Protein AF-A0A0E3BVK9-F1 (afdb_monomer_lite)

pLDDT: mean 89.43, std 8.55, range [53.94, 97.38]

Foldseek 3Di:
DDWDWDFDADPVRHTDDTDIDDDDPVCPPVDDDADWDWDWDWDQDVPVRDTDTDTDDTHGDDDPVRVVVVVVVD

Secondary structure (DSSP, 8-state):
-EEEEEEEE-TTS-EEEEEEEEEPGGGTTT--SS-EEEEEEEEE-TTT--EEEEEEEEEEPPPHHHHHHHHTT-

Radius of gyration: 15.5 Å; chains: 1; bounding box: 31×30×42 Å

Sequence (74 aa):
MQEAECILLDADGAVSQVGVLDVPKDMIGNIVPGTYTATFSLAAHYQTRKIESRLTNLTRLPNKQERAAAADKA

Organism: NCBI:txid363952

Structure (mmCIF, N/CA/C/O backbone):
data_AF-A0A0E3BVK9-F1
#
_entry.id   AF-A0A0E3BVK9-F1
#
loop_
_atom_site.group_PDB
_atom_site.id
_atom_site.type_symbol
_atom_site.label_atom_id
_atom_site.label_alt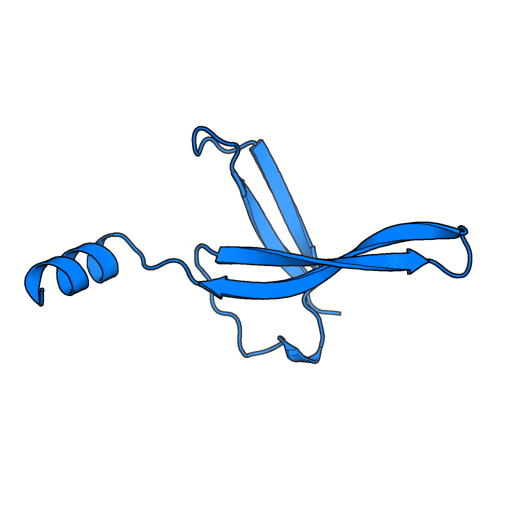_id
_atom_site.label_comp_id
_atom_site.label_asym_id
_atom_site.label_entity_id
_atom_site.label_seq_id
_atom_site.pdbx_PDB_ins_code
_atom_site.Cartn_x
_atom_site.Cartn_y
_atom_site.Cartn_z
_atom_site.occupancy
_atom_site.B_iso_or_equiv
_atom_site.auth_seq_id
_atom_site.auth_comp_id
_atom_site.auth_asym_id
_atom_site.auth_atom_id
_atom_site.pdbx_PDB_model_num
ATOM 1 N N . MET A 1 1 ? 5.810 3.161 14.627 1.00 64.38 1 MET A N 1
ATOM 2 C CA . MET A 1 1 ? 5.127 3.195 13.323 1.00 64.38 1 MET A CA 1
ATOM 3 C C . MET A 1 1 ? 6.143 3.779 12.371 1.00 64.38 1 MET A C 1
ATOM 5 O O . MET A 1 1 ? 6.808 4.722 12.783 1.00 64.38 1 MET A O 1
ATOM 9 N N . GLN A 1 2 ? 6.390 3.142 11.232 1.00 84.12 2 GLN A N 1
ATOM 10 C CA . GLN A 1 2 ? 7.291 3.693 10.224 1.00 84.12 2 GLN A CA 1
ATOM 11 C C . GLN A 1 2 ? 6.434 4.175 9.065 1.00 84.12 2 GLN A C 1
ATOM 13 O O . GLN A 1 2 ? 5.509 3.476 8.665 1.00 84.12 2 GLN A O 1
ATOM 18 N N . GLU A 1 3 ? 6.750 5.354 8.555 1.00 92.12 3 GLU A N 1
ATOM 19 C CA . GLU A 1 3 ? 6.070 5.946 7.413 1.00 92.12 3 GLU A CA 1
ATOM 20 C C . GLU A 1 3 ? 6.916 5.735 6.155 1.00 92.12 3 GLU A C 1
ATOM 22 O O . GLU A 1 3 ? 8.149 5.793 6.202 1.00 92.12 3 GLU A O 1
ATOM 27 N N . ALA A 1 4 ? 6.251 5.463 5.034 1.00 91.06 4 ALA A N 1
ATOM 28 C CA . ALA A 1 4 ? 6.862 5.414 3.713 1.00 91.06 4 ALA A CA 1
ATOM 29 C C . ALA A 1 4 ? 6.261 6.506 2.826 1.00 91.06 4 ALA A C 1
ATOM 31 O O . ALA A 1 4 ? 5.043 6.565 2.661 1.00 91.06 4 ALA A O 1
ATOM 32 N N . GLU A 1 5 ? 7.105 7.346 2.229 1.00 94.00 5 GLU A N 1
ATOM 33 C CA . GLU A 1 5 ? 6.671 8.341 1.245 1.00 94.00 5 GLU A CA 1
ATOM 34 C C . GLU A 1 5 ? 6.068 7.643 0.021 1.00 94.00 5 GLU A C 1
ATOM 36 O O . GLU A 1 5 ? 6.645 6.701 -0.528 1.00 94.00 5 GLU A O 1
ATOM 41 N N . CYS A 1 6 ? 4.884 8.091 -0.392 1.00 94.00 6 CYS A N 1
ATOM 42 C CA . CYS A 1 6 ? 4.079 7.437 -1.412 1.00 94.00 6 CYS A CA 1
ATOM 43 C C . CYS A 1 6 ? 3.489 8.434 -2.407 1.00 94.00 6 CYS A C 1
ATOM 45 O O . CYS A 1 6 ? 3.131 9.565 -2.074 1.00 94.00 6 CYS A O 1
ATOM 47 N N . ILE A 1 7 ? 3.305 7.940 -3.629 1.00 95.19 7 ILE A N 1
ATOM 48 C CA . ILE A 1 7 ? 2.517 8.584 -4.673 1.00 95.19 7 ILE A CA 1
ATOM 49 C C . ILE A 1 7 ? 1.404 7.613 -5.058 1.00 95.19 7 ILE A C 1
ATOM 51 O O . ILE A 1 7 ? 1.674 6.454 -5.376 1.00 95.19 7 ILE A O 1
ATOM 55 N N . LEU A 1 8 ? 0.160 8.079 -5.019 1.00 93.31 8 LEU A N 1
ATOM 56 C CA . LEU A 1 8 ? -0.992 7.341 -5.518 1.00 93.31 8 LEU A CA 1
ATOM 57 C C . LEU A 1 8 ? -1.220 7.702 -6.979 1.00 93.31 8 LEU A C 1
ATOM 59 O O . LEU A 1 8 ? -1.238 8.880 -7.343 1.00 93.31 8 LEU A O 1
ATOM 63 N N . LEU A 1 9 ? -1.398 6.671 -7.797 1.00 92.44 9 LEU A N 1
ATOM 64 C CA . LEU A 1 9 ? -1.750 6.805 -9.202 1.00 92.44 9 LEU A CA 1
ATOM 65 C C . LEU A 1 9 ? -3.246 6.545 -9.375 1.00 92.44 9 LEU A C 1
ATOM 67 O O . LEU A 1 9 ? -3.810 5.703 -8.672 1.00 92.44 9 LEU A O 1
ATOM 71 N N . ASP A 1 10 ? -3.879 7.265 -10.293 1.00 93.31 10 ASP A N 1
ATOM 72 C CA . ASP A 1 10 ? -5.247 6.980 -10.717 1.00 93.31 10 ASP A CA 1
ATOM 73 C C . ASP A 1 10 ? -5.309 5.807 -11.716 1.00 93.31 10 ASP A C 1
ATOM 75 O O . ASP A 1 10 ? -4.315 5.125 -11.986 1.00 93.31 10 ASP A O 1
ATOM 79 N N . ALA A 1 11 ? -6.504 5.550 -12.254 1.00 90.62 11 ALA A N 1
ATOM 80 C CA . ALA A 1 11 ? -6.741 4.474 -13.212 1.00 90.62 11 ALA A CA 1
ATOM 81 C C . ALA A 1 11 ? -5.998 4.66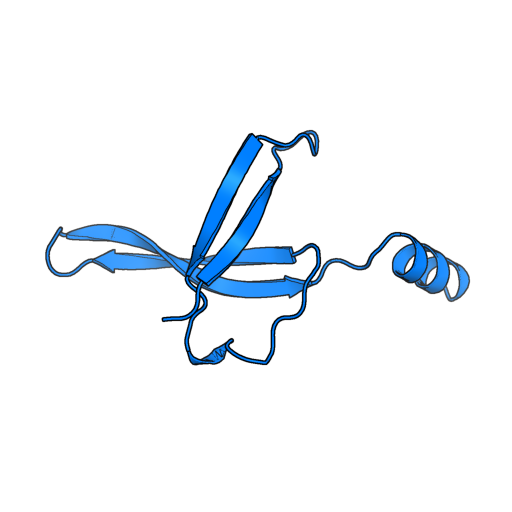5 -14.548 1.00 90.62 11 ALA A C 1
ATOM 83 O O . ALA A 1 11 ? -5.694 3.674 -15.211 1.00 90.62 11 ALA A O 1
ATOM 84 N N . ASP A 1 12 ? -5.672 5.907 -14.914 1.00 94.00 12 ASP A N 1
ATOM 85 C CA . ASP A 1 12 ? -4.923 6.247 -16.127 1.00 94.00 12 ASP A CA 1
ATOM 86 C C . ASP A 1 12 ? -3.401 6.224 -15.883 1.00 94.00 12 ASP A C 1
ATOM 88 O O . ASP A 1 12 ? -2.600 6.427 -16.799 1.00 94.00 12 ASP A O 1
ATOM 92 N N . GLY A 1 13 ? -2.981 5.945 -14.644 1.00 87.44 13 GLY A N 1
ATOM 93 C CA . GLY A 1 13 ? -1.585 5.940 -14.225 1.00 87.44 13 GLY A CA 1
ATOM 94 C C . GLY A 1 13 ? -1.012 7.339 -14.000 1.00 87.44 13 GLY A C 1
ATOM 95 O O . GLY A 1 13 ? 0.205 7.474 -13.844 1.00 87.44 13 GLY A O 1
ATOM 96 N N . ALA A 1 14 ? -1.853 8.375 -13.980 1.00 94.44 14 ALA A N 1
ATOM 97 C CA . ALA A 1 14 ? -1.435 9.725 -13.650 1.00 94.44 14 ALA A CA 1
ATOM 98 C C . ALA A 1 14 ? -1.329 9.895 -12.130 1.00 94.44 14 ALA A C 1
ATOM 100 O O . ALA A 1 14 ? -1.994 9.216 -11.346 1.00 94.44 14 ALA A O 1
ATOM 101 N N . VAL A 1 15 ? -0.450 10.801 -11.696 1.00 94.75 15 VAL A N 1
ATOM 102 C CA . VAL A 1 15 ? -0.290 11.113 -10.273 1.00 94.75 15 VAL A CA 1
ATOM 103 C C . VAL A 1 15 ? -1.563 11.771 -9.760 1.00 94.75 15 VAL A C 1
ATOM 105 O O . VAL A 1 15 ? -1.917 12.865 -10.192 1.00 94.75 15 VAL A O 1
ATOM 108 N N . SER A 1 16 ? -2.211 11.115 -8.804 1.00 95.94 16 SER A N 1
ATOM 109 C CA . SER A 1 16 ? -3.417 11.614 -8.154 1.00 95.94 16 SER A CA 1
ATOM 110 C C . SER A 1 16 ? -3.083 12.357 -6.861 1.00 95.94 16 SER A C 1
ATOM 112 O O . SER A 1 16 ? -3.549 13.474 -6.643 1.00 95.94 16 SER A O 1
ATOM 114 N N . GLN A 1 17 ? -2.235 11.768 -6.009 1.00 96.38 17 GLN A N 1
ATOM 115 C CA . GLN A 1 17 ? -1.908 12.326 -4.695 1.00 96.38 17 GLN A CA 1
ATOM 116 C C . GLN A 1 17 ? -0.502 11.927 -4.234 1.00 96.38 17 GLN A C 1
ATOM 118 O O . GLN A 1 17 ? -0.006 10.856 -4.576 1.00 96.38 17 GLN A O 1
ATOM 123 N N . VAL A 1 18 ? 0.114 12.773 -3.406 1.00 96.12 18 VAL A N 1
ATOM 124 C CA . VAL A 1 18 ? 1.352 12.480 -2.668 1.00 96.12 18 VAL A CA 1
ATOM 125 C C . VAL A 1 18 ? 1.042 12.450 -1.173 1.00 96.12 18 VAL A C 1
ATOM 127 O O . VAL A 1 18 ? 0.240 13.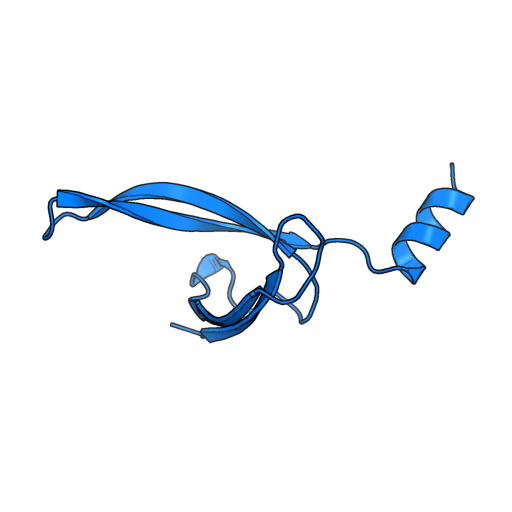250 -0.688 1.00 96.12 18 VAL A O 1
ATOM 130 N N . GLY A 1 19 ? 1.657 11.529 -0.440 1.00 95.81 19 GLY A N 1
ATOM 131 C CA . GLY A 1 19 ? 1.468 11.400 1.001 1.00 95.81 19 GLY A CA 1
ATOM 132 C C . GLY A 1 19 ? 2.409 10.373 1.612 1.00 95.81 19 GLY A C 1
ATOM 133 O O . GLY A 1 19 ? 3.440 10.038 1.034 1.00 95.81 19 GLY A O 1
ATOM 134 N N . VAL A 1 20 ? 2.032 9.858 2.777 1.00 94.25 20 VAL A N 1
ATOM 135 C CA . VAL A 1 20 ? 2.747 8.772 3.450 1.00 94.25 20 VAL A CA 1
ATOM 136 C C . VAL A 1 20 ? 1.819 7.588 3.683 1.00 94.25 20 VAL A C 1
ATOM 138 O O . VAL A 1 20 ? 0.607 7.752 3.827 1.00 94.25 20 VAL A O 1
ATOM 141 N N . LEU A 1 21 ? 2.397 6.393 3.705 1.00 91.62 21 LEU A N 1
ATOM 142 C CA . LEU A 1 21 ? 1.729 5.156 4.078 1.00 91.62 21 LEU A CA 1
ATOM 143 C C . LEU A 1 21 ? 2.313 4.650 5.394 1.00 91.62 21 LEU A C 1
ATOM 145 O O . LEU A 1 21 ? 3.525 4.442 5.498 1.00 91.62 21 LEU A O 1
ATOM 149 N N . ASP A 1 22 ? 1.445 4.402 6.370 1.00 91.25 22 ASP A N 1
ATOM 150 C CA . ASP A 1 22 ? 1.824 3.716 7.601 1.00 91.25 22 ASP A CA 1
ATOM 151 C C . ASP A 1 22 ? 2.180 2.262 7.298 1.00 91.25 22 ASP A C 1
ATOM 153 O O . ASP A 1 22 ? 1.337 1.478 6.857 1.00 91.25 22 ASP A O 1
ATOM 157 N N . VAL A 1 23 ? 3.433 1.891 7.558 1.00 90.00 23 VAL A N 1
ATOM 158 C CA . VAL A 1 23 ? 3.938 0.534 7.355 1.00 90.00 23 VAL A CA 1
ATOM 159 C C . VAL A 1 23 ? 3.669 -0.308 8.611 1.00 90.00 23 VAL A C 1
ATOM 161 O O . VAL A 1 23 ? 4.204 -0.001 9.689 1.00 90.00 23 VAL A O 1
ATOM 164 N N . PRO A 1 24 ? 2.866 -1.387 8.505 1.00 90.31 24 PRO A N 1
ATOM 165 C CA . PRO A 1 24 ? 2.652 -2.346 9.581 1.00 90.31 24 PRO A CA 1
ATOM 166 C C . PRO A 1 24 ? 3.967 -2.955 10.077 1.00 90.31 24 PRO A C 1
ATOM 168 O O . PRO A 1 24 ? 4.906 -3.160 9.309 1.00 90.31 24 PRO A O 1
ATOM 171 N N . LYS A 1 25 ? 4.050 -3.250 11.381 1.00 89.75 25 LYS A N 1
ATOM 172 C CA . LYS A 1 25 ? 5.302 -3.681 12.034 1.00 89.75 25 LYS A CA 1
ATOM 173 C C . LYS A 1 25 ? 5.920 -4.936 11.415 1.00 89.75 25 LYS A C 1
ATOM 175 O O . LYS A 1 25 ? 7.136 -5.044 11.359 1.00 89.75 25 LYS A O 1
ATOM 180 N N . ASP A 1 26 ? 5.085 -5.865 10.981 1.00 88.94 26 ASP A N 1
ATOM 181 C CA . ASP A 1 26 ? 5.440 -7.121 10.319 1.00 88.94 26 ASP A CA 1
ATOM 182 C C . ASP A 1 26 ? 6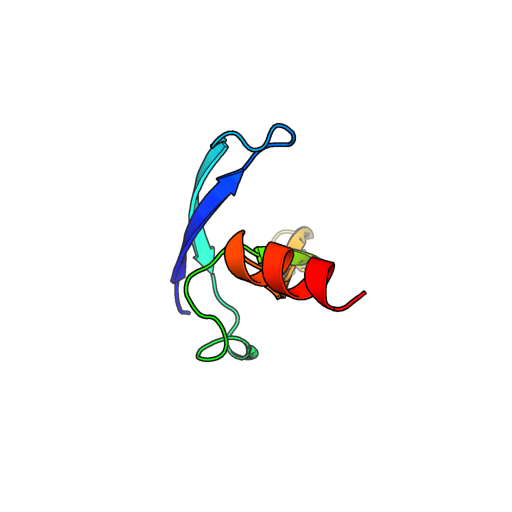.009 -6.927 8.904 1.00 88.94 26 ASP A C 1
ATOM 184 O O . ASP A 1 26 ? 6.673 -7.816 8.372 1.00 88.94 26 ASP A O 1
ATOM 188 N N . MET A 1 27 ? 5.809 -5.750 8.309 1.00 88.94 27 MET A N 1
ATOM 189 C CA . MET A 1 27 ? 6.321 -5.405 6.984 1.00 88.94 27 MET A CA 1
ATOM 190 C C . MET A 1 27 ? 7.581 -4.527 7.026 1.00 88.94 27 MET A C 1
ATOM 192 O O . MET A 1 27 ? 8.241 -4.338 6.000 1.00 88.94 27 MET A O 1
ATOM 196 N N . ILE A 1 28 ? 7.941 -3.997 8.199 1.00 88.38 28 ILE A N 1
ATOM 197 C CA . ILE A 1 28 ? 9.130 -3.155 8.372 1.00 88.38 28 ILE A CA 1
ATOM 198 C C . ILE A 1 28 ? 10.393 -3.945 8.000 1.00 88.38 28 ILE A C 1
ATOM 200 O O . ILE A 1 28 ? 10.594 -5.071 8.445 1.00 88.38 28 ILE A O 1
ATOM 204 N N . GLY A 1 29 ? 11.253 -3.340 7.174 1.00 86.12 29 GLY A N 1
ATOM 205 C CA . GLY A 1 29 ? 12.507 -3.939 6.699 1.00 86.12 29 GLY A CA 1
ATOM 206 C C . GLY A 1 29 ? 12.365 -4.878 5.496 1.00 86.12 29 GLY A C 1
ATOM 207 O O . GLY A 1 29 ? 13.366 -5.183 4.855 1.00 86.12 29 GLY A O 1
ATOM 208 N N . ASN A 1 30 ? 11.140 -5.282 5.145 1.00 87.00 30 ASN A N 1
ATOM 209 C CA . ASN A 1 30 ? 10.864 -6.158 4.000 1.00 87.00 30 ASN A CA 1
ATOM 210 C C . ASN A 1 30 ? 10.456 -5.385 2.736 1.00 87.00 30 ASN A C 1
ATOM 212 O O . ASN A 1 30 ? 10.421 -5.948 1.643 1.00 87.00 30 ASN A O 1
ATOM 216 N N . ILE A 1 31 ? 10.135 -4.098 2.878 1.00 88.00 31 ILE A N 1
ATOM 217 C CA . ILE A 1 31 ? 9.724 -3.224 1.777 1.00 88.00 31 ILE A CA 1
ATOM 218 C C . ILE A 1 31 ? 10.907 -2.353 1.357 1.00 88.00 31 ILE A C 1
ATOM 220 O O . ILE A 1 31 ? 11.533 -1.690 2.183 1.00 88.00 31 ILE A O 1
ATOM 224 N N . VAL A 1 32 ? 11.170 -2.320 0.053 1.00 89.81 32 VAL A N 1
ATOM 225 C CA . VAL A 1 32 ? 12.162 -1.439 -0.581 1.00 89.81 32 VAL A CA 1
ATOM 226 C C . VAL A 1 32 ? 11.465 -0.412 -1.480 1.00 89.81 32 VAL A C 1
ATOM 228 O O . VAL A 1 32 ? 10.339 -0.669 -1.916 1.00 89.81 32 VAL A O 1
ATOM 231 N N . PRO A 1 33 ? 12.101 0.723 -1.819 1.00 90.75 33 PRO A N 1
ATOM 232 C CA . PRO A 1 33 ? 11.531 1.675 -2.770 1.00 90.75 33 PRO A CA 1
ATOM 233 C C . PRO A 1 33 ? 11.120 1.010 -4.094 1.00 90.75 33 PRO A C 1
ATOM 235 O O . PRO A 1 33 ? 11.871 0.218 -4.669 1.00 90.75 33 PRO A O 1
ATOM 238 N N . GLY A 1 34 ? 9.916 1.314 -4.579 1.00 91.31 34 GLY A N 1
ATOM 239 C CA . GLY A 1 34 ? 9.373 0.722 -5.799 1.00 91.31 34 GLY A CA 1
ATOM 240 C C . GLY A 1 34 ? 7.876 0.962 -5.970 1.00 91.31 34 GLY A C 1
ATOM 241 O O . GLY A 1 34 ? 7.250 1.659 -5.176 1.00 91.31 34 GLY A O 1
ATOM 242 N N . THR A 1 35 ? 7.301 0.369 -7.015 1.00 92.19 35 THR A N 1
ATOM 243 C CA . THR A 1 35 ? 5.857 0.410 -7.280 1.00 92.19 35 THR A CA 1
ATOM 244 C C . THR A 1 35 ? 5.202 -0.850 -6.729 1.00 92.19 35 THR A C 1
ATOM 246 O O . THR A 1 35 ? 5.715 -1.950 -6.936 1.00 92.19 35 THR A O 1
ATOM 249 N N . TYR A 1 36 ? 4.067 -0.704 -6.050 1.00 93.31 36 TYR A N 1
ATOM 250 C CA . TYR A 1 36 ? 3.375 -1.807 -5.388 1.00 93.31 36 TYR A CA 1
ATOM 251 C C . TYR A 1 36 ? 1.874 -1.777 -5.658 1.00 93.31 36 TYR A C 1
ATOM 253 O O . TYR A 1 36 ? 1.284 -0.714 -5.837 1.00 93.31 36 TYR A O 1
ATOM 261 N N . THR A 1 37 ? 1.254 -2.952 -5.601 1.00 93.44 37 THR A N 1
ATOM 262 C CA . THR A 1 37 ? -0.190 -3.103 -5.418 1.00 93.44 37 THR A CA 1
ATOM 263 C C . THR A 1 37 ? -0.470 -3.409 -3.951 1.00 93.44 37 THR A C 1
ATOM 265 O O . THR A 1 37 ? 0.070 -4.368 -3.394 1.00 93.44 37 THR A O 1
ATOM 268 N N . ALA A 1 38 ? -1.313 -2.592 -3.323 1.00 93.06 38 ALA A N 1
ATOM 269 C CA . ALA A 1 38 ? -1.709 -2.755 -1.931 1.00 93.06 38 ALA A CA 1
ATOM 270 C C . ALA A 1 38 ? -2.963 -3.630 -1.800 1.00 93.06 38 ALA A C 1
ATOM 272 O O . ALA A 1 38 ? -3.899 -3.519 -2.588 1.00 93.06 38 ALA A O 1
ATOM 273 N N . THR A 1 39 ? -2.987 -4.492 -0.784 1.00 95.25 39 THR A N 1
ATOM 274 C CA . THR A 1 39 ? -4.179 -5.242 -0.365 1.00 95.25 39 THR A CA 1
ATOM 275 C C . THR A 1 39 ? -4.617 -4.751 1.003 1.00 95.25 39 THR A C 1
ATOM 277 O O . THR A 1 39 ? -3.790 -4.608 1.908 1.00 95.25 39 THR A O 1
ATOM 280 N N . PHE A 1 40 ? -5.920 -4.527 1.155 1.00 94.56 40 PHE A N 1
ATOM 281 C CA . PHE A 1 40 ? -6.513 -4.055 2.396 1.00 94.56 40 PHE A CA 1
ATOM 282 C C . PHE A 1 40 ? -7.550 -5.048 2.905 1.00 94.56 40 PHE A C 1
ATOM 284 O O . PHE A 1 40 ? -8.356 -5.574 2.137 1.00 94.56 40 PHE A O 1
ATOM 291 N N . SER A 1 41 ? -7.560 -5.252 4.217 1.00 95.06 41 SER A N 1
ATOM 292 C CA . SER A 1 41 ? -8.701 -5.835 4.918 1.00 95.06 41 SER A CA 1
ATOM 293 C C . SER A 1 41 ? -9.627 -4.727 5.412 1.00 95.06 41 SER A C 1
ATOM 295 O O . SER A 1 41 ? -9.195 -3.594 5.633 1.00 95.06 41 SER A O 1
ATOM 297 N N . LEU A 1 42 ? -10.904 -5.053 5.593 1.00 97.06 42 LEU A N 1
ATOM 298 C CA . LEU A 1 42 ? -11.871 -4.159 6.220 1.00 97.06 42 LEU A CA 1
ATOM 299 C C . LEU A 1 42 ? -12.084 -4.597 7.664 1.00 97.06 42 LEU A C 1
ATOM 301 O O . LEU A 1 42 ? -12.400 -5.757 7.925 1.00 97.06 42 LEU A O 1
ATOM 305 N N . ALA A 1 43 ? -11.918 -3.668 8.600 1.00 93.44 43 ALA A N 1
ATOM 306 C CA . ALA A 1 43 ? -12.104 -3.936 10.018 1.00 93.44 43 ALA A CA 1
ATOM 307 C C . ALA A 1 43 ? -12.905 -2.818 10.683 1.00 93.44 43 ALA A C 1
ATOM 309 O O . ALA A 1 43 ? -12.751 -1.643 10.356 1.00 93.44 43 ALA A O 1
ATOM 310 N N . ALA A 1 44 ? -13.745 -3.184 11.650 1.00 96.19 44 ALA A N 1
ATOM 311 C CA . ALA A 1 44 ? -14.434 -2.206 12.476 1.00 96.19 44 ALA A CA 1
ATOM 312 C C . ALA A 1 44 ? -13.447 -1.540 13.443 1.00 96.19 44 ALA A C 1
ATOM 314 O O . ALA A 1 44 ? -12.718 -2.210 14.182 1.00 96.19 44 ALA A O 1
ATOM 315 N N . HIS A 1 45 ? -13.448 -0.214 13.469 1.00 94.38 45 HIS A N 1
ATOM 316 C CA . HIS A 1 45 ? -12.725 0.556 14.463 1.00 94.38 45 HIS A CA 1
ATOM 317 C C . HIS A 1 45 ? -13.555 0.636 15.749 1.00 94.38 45 HIS A C 1
ATOM 319 O O . HIS A 1 45 ? -14.646 1.204 15.771 1.00 94.38 45 HIS A O 1
ATOM 325 N N . TYR A 1 46 ? -13.053 0.052 16.838 1.00 92.81 46 TYR A N 1
ATOM 326 C CA . TYR A 1 46 ? -13.836 -0.183 18.060 1.00 92.81 46 TYR A CA 1
ATOM 327 C C . TYR A 1 46 ? -14.421 1.085 18.695 1.00 92.81 46 TYR A C 1
ATOM 329 O O . TYR A 1 46 ? -15.522 1.045 19.237 1.00 92.81 46 TYR A O 1
ATOM 337 N N . GLN A 1 47 ? -13.711 2.213 18.618 1.00 95.19 47 GLN A N 1
ATOM 338 C CA . GLN A 1 47 ? -14.161 3.463 19.241 1.00 95.19 47 GLN A CA 1
ATOM 339 C C . GLN A 1 47 ? -15.172 4.223 18.376 1.00 95.19 47 GLN A C 1
ATOM 341 O O . GLN A 1 47 ? -16.131 4.789 18.889 1.00 95.19 47 GLN A O 1
ATOM 346 N N . THR A 1 48 ? -14.973 4.232 17.057 1.00 95.94 48 THR A N 1
ATOM 347 C CA . THR A 1 48 ? -15.773 5.037 16.114 1.00 95.94 48 THR A CA 1
ATOM 348 C C . THR A 1 48 ? -16.901 4.227 15.480 1.00 95.94 48 THR A C 1
ATOM 350 O O . THR A 1 48 ? -17.803 4.803 14.878 1.00 95.94 48 THR A O 1
ATOM 353 N N . ARG A 1 49 ? -16.848 2.892 15.604 1.00 94.94 49 ARG A N 1
ATOM 354 C CA . ARG A 1 49 ? -17.727 1.899 14.966 1.00 94.94 49 ARG A CA 1
ATOM 355 C C . ARG A 1 49 ? -17.743 1.956 13.435 1.00 94.94 49 ARG A C 1
ATOM 357 O O . ARG A 1 49 ? -18.578 1.306 12.812 1.00 94.94 49 ARG A O 1
ATOM 364 N N . LYS A 1 50 ? -16.834 2.713 12.819 1.00 97.38 50 LYS A N 1
ATOM 365 C CA . LYS A 1 50 ? -16.703 2.803 11.363 1.00 97.38 50 LYS A CA 1
ATOM 366 C C . LYS A 1 50 ? -15.901 1.620 10.834 1.00 97.38 50 LYS A C 1
ATOM 368 O O . LYS A 1 50 ? -15.030 1.100 11.529 1.00 97.38 50 LYS A O 1
ATOM 373 N N . ILE A 1 51 ? -16.203 1.203 9.609 1.00 96.81 51 ILE A N 1
ATOM 374 C CA . ILE A 1 51 ? -15.366 0.260 8.869 1.00 96.81 51 ILE A CA 1
ATOM 375 C C . ILE A 1 51 ? -14.206 1.038 8.255 1.00 96.81 51 ILE A C 1
ATOM 377 O O . ILE A 1 51 ? -14.427 2.035 7.570 1.00 96.81 51 ILE A O 1
ATOM 381 N N . GLU A 1 52 ? -12.988 0.576 8.504 1.00 95.06 52 GLU A N 1
ATOM 382 C CA . GLU A 1 52 ? -11.756 1.188 8.017 1.00 95.06 52 GLU A CA 1
ATOM 383 C C . GLU A 1 52 ? -10.933 0.165 7.234 1.00 95.06 52 GLU A C 1
ATOM 385 O O . GLU A 1 52 ? -10.926 -1.033 7.544 1.00 95.06 52 GLU A O 1
ATOM 390 N N . SER A 1 53 ? -10.228 0.649 6.216 1.00 93.69 53 SER A N 1
ATOM 391 C CA . SER A 1 53 ? -9.246 -0.133 5.476 1.00 93.69 53 SER A CA 1
ATOM 392 C C . SER A 1 53 ? -7.965 -0.270 6.289 1.00 93.69 53 SER A C 1
ATOM 394 O O . SER A 1 53 ? -7.395 0.727 6.730 1.00 93.69 53 SER A O 1
ATOM 396 N N . ARG A 1 54 ? -7.469 -1.496 6.437 1.00 91.19 54 ARG A N 1
ATOM 397 C CA . ARG A 1 54 ? -6.170 -1.790 7.047 1.00 91.19 54 ARG A CA 1
ATOM 398 C C . ARG A 1 54 ? -5.278 -2.470 6.031 1.00 91.19 54 ARG A C 1
ATOM 400 O O . ARG A 1 54 ? -5.667 -3.502 5.487 1.00 91.19 54 ARG A O 1
ATOM 407 N N . LEU A 1 55 ? -4.104 -1.896 5.784 1.00 92.56 55 LEU A N 1
ATOM 408 C CA . LEU A 1 55 ? -3.106 -2.490 4.902 1.00 92.56 55 LEU A CA 1
ATOM 409 C C . LEU A 1 55 ? -2.681 -3.851 5.460 1.00 92.56 55 LEU A C 1
ATOM 411 O O . LEU A 1 55 ? -2.317 -3.951 6.629 1.00 92.56 55 LEU A O 1
ATOM 415 N N . THR A 1 56 ? -2.738 -4.884 4.626 1.00 92.88 56 THR A N 1
ATOM 416 C CA . THR A 1 56 ? -2.327 -6.245 5.001 1.00 92.88 56 THR A CA 1
ATOM 417 C C . THR A 1 56 ? -1.231 -6.800 4.112 1.00 92.88 56 THR A C 1
ATOM 419 O O . THR A 1 56 ? -0.572 -7.757 4.499 1.00 92.88 56 THR A O 1
ATOM 422 N N . ASN A 1 57 ? -1.061 -6.263 2.901 1.00 94.00 57 ASN A N 1
ATOM 423 C CA . ASN A 1 57 ? -0.011 -6.718 2.002 1.00 94.00 57 ASN A CA 1
ATOM 424 C C . ASN A 1 57 ? 0.383 -5.640 0.985 1.00 94.00 57 ASN A C 1
ATOM 426 O O . ASN A 1 57 ? -0.456 -4.846 0.554 1.00 94.00 57 ASN A O 1
ATOM 430 N N . LEU A 1 58 ? 1.643 -5.674 0.552 1.00 93.81 58 LEU A N 1
ATOM 431 C CA . LEU A 1 58 ? 2.181 -4.899 -0.562 1.00 93.81 58 LEU A CA 1
ATOM 432 C C . LEU A 1 58 ? 2.886 -5.860 -1.513 1.00 93.81 58 LEU A C 1
ATOM 434 O O . LEU A 1 58 ? 3.900 -6.464 -1.175 1.00 93.81 58 LEU A O 1
ATOM 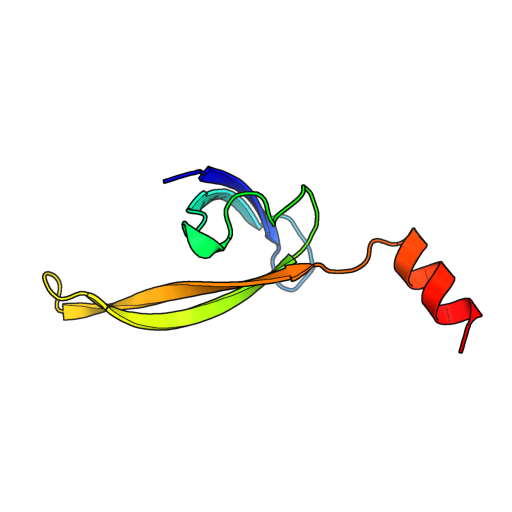438 N N . THR A 1 59 ? 2.357 -5.984 -2.725 1.00 93.81 59 THR A N 1
ATOM 439 C CA . THR A 1 59 ? 2.951 -6.823 -3.770 1.00 93.81 59 THR A CA 1
ATOM 440 C C . THR A 1 59 ? 3.736 -5.945 -4.729 1.00 93.81 59 THR A C 1
ATOM 442 O O . THR A 1 59 ? 3.158 -5.059 -5.359 1.00 93.81 59 THR A O 1
ATOM 445 N N . ARG A 1 60 ? 5.053 -6.156 -4.831 1.00 93.62 60 ARG A N 1
ATOM 446 C CA . ARG A 1 60 ? 5.914 -5.356 -5.713 1.00 93.62 60 ARG A CA 1
ATOM 447 C C . ARG A 1 60 ? 5.562 -5.621 -7.170 1.00 93.62 60 ARG A C 1
ATOM 449 O O . ARG A 1 60 ? 5.526 -6.769 -7.605 1.00 93.62 60 ARG A O 1
ATOM 456 N N . LEU A 1 61 ? 5.383 -4.552 -7.933 1.00 90.94 61 LEU A N 1
ATOM 457 C CA . LEU A 1 61 ? 5.266 -4.625 -9.378 1.00 90.94 61 LEU A CA 1
ATOM 458 C C . LEU A 1 61 ? 6.663 -4.596 -10.012 1.00 90.94 61 LEU A C 1
ATOM 460 O O . LEU A 1 61 ? 7.496 -3.769 -9.625 1.00 90.94 61 LEU A O 1
ATOM 464 N N . PRO A 1 62 ? 6.943 -5.478 -10.986 1.00 88.31 62 PRO A N 1
ATOM 465 C CA . PRO A 1 62 ? 8.213 -5.465 -11.687 1.00 88.31 62 PRO A CA 1
ATOM 466 C C . PRO A 1 62 ? 8.385 -4.168 -12.481 1.00 88.31 62 PRO A C 1
ATOM 468 O O . PRO A 1 62 ? 7.465 -3.672 -13.150 1.00 88.31 62 PRO A O 1
ATOM 471 N N . ASN A 1 63 ? 9.596 -3.625 -12.430 1.00 86.94 63 ASN A N 1
ATOM 472 C CA . ASN A 1 63 ? 9.972 -2.457 -13.208 1.00 86.94 63 ASN A CA 1
ATOM 473 C C . ASN A 1 63 ? 10.051 -2.803 -14.711 1.00 86.94 63 ASN A C 1
ATOM 475 O O . ASN A 1 63 ? 9.963 -3.961 -15.121 1.00 86.94 63 ASN A O 1
ATOM 479 N N . LYS A 1 64 ? 10.209 -1.788 -15.569 1.00 82.88 64 LYS A N 1
ATOM 480 C CA . LYS A 1 64 ? 10.213 -1.977 -17.031 1.00 82.88 64 LYS A CA 1
ATOM 481 C C . LYS A 1 64 ? 11.284 -2.972 -17.509 1.00 82.88 64 LYS A C 1
ATOM 483 O O . LYS A 1 64 ? 11.013 -3.732 -18.433 1.00 82.88 64 LYS A O 1
ATOM 488 N N . GLN A 1 65 ? 12.465 -2.968 -16.890 1.00 81.62 65 GLN A N 1
ATOM 489 C CA . GLN A 1 65 ? 13.573 -3.856 -17.255 1.00 81.62 65 GLN A CA 1
ATOM 490 C C . GLN A 1 65 ? 13.288 -5.302 -16.835 1.00 81.62 65 GLN A C 1
ATOM 492 O O . GLN A 1 65 ? 13.452 -6.217 -17.635 1.00 81.62 65 GLN A O 1
ATOM 497 N N . GLU A 1 66 ? 12.785 -5.502 -15.618 1.00 85.06 66 GLU A N 1
ATOM 498 C CA . GLU A 1 66 ? 12.387 -6.811 -15.091 1.00 85.06 66 GLU A CA 1
ATOM 499 C C . GLU A 1 66 ? 11.251 -7.427 -15.920 1.00 85.06 66 GLU A C 1
ATOM 501 O O . GLU A 1 66 ? 11.290 -8.615 -16.233 1.00 85.06 66 GLU A O 1
ATOM 506 N N . ARG A 1 67 ? 10.269 -6.617 -16.344 1.00 81.25 67 ARG A N 1
ATOM 507 C CA . ARG A 1 67 ? 9.194 -7.073 -17.242 1.00 81.25 67 ARG A CA 1
ATOM 508 C C . ARG A 1 67 ? 9.714 -7.488 -18.615 1.00 81.25 67 ARG A C 1
ATOM 510 O O . ARG A 1 67 ? 9.272 -8.504 -19.137 1.00 81.25 67 ARG A O 1
ATOM 517 N N . ALA A 1 68 ? 10.639 -6.720 -19.192 1.00 78.81 68 ALA A N 1
ATOM 518 C CA . ALA A 1 68 ? 11.239 -7.051 -20.483 1.00 78.81 68 ALA A CA 1
ATOM 519 C C . ALA A 1 68 ? 12.051 -8.356 -20.410 1.00 78.81 68 ALA A C 1
ATOM 521 O O . ALA A 1 68 ? 11.914 -9.211 -21.277 1.00 78.81 68 ALA A O 1
ATOM 522 N N . ALA A 1 69 ? 12.821 -8.550 -19.336 1.00 78.31 69 ALA A N 1
ATOM 523 C CA . ALA A 1 69 ? 13.595 -9.770 -19.111 1.00 78.31 69 ALA A CA 1
ATOM 524 C C . ALA A 1 69 ? 12.723 -11.012 -18.837 1.00 78.31 69 ALA A C 1
ATOM 526 O O .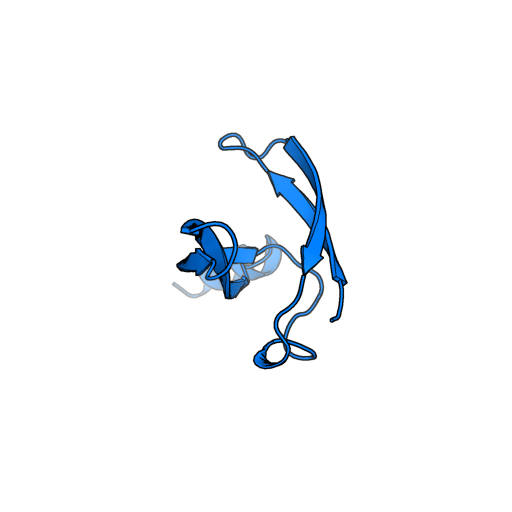 ALA A 1 69 ? 13.141 -12.128 -19.134 1.00 78.31 69 ALA A O 1
ATOM 527 N N . ALA A 1 70 ? 11.529 -10.839 -18.258 1.00 74.19 70 ALA A N 1
ATOM 528 C CA . ALA A 1 70 ? 10.574 -11.929 -18.059 1.00 74.19 70 ALA A CA 1
ATOM 529 C C . ALA A 1 70 ? 9.875 -12.346 -19.365 1.00 74.19 70 ALA A C 1
ATOM 531 O O . ALA A 1 70 ? 9.597 -13.527 -19.546 1.00 74.19 70 ALA A O 1
ATOM 532 N N . ALA A 1 71 ? 9.622 -11.398 -20.275 1.00 70.88 71 ALA A N 1
ATOM 533 C CA . ALA A 1 71 ? 9.002 -11.667 -21.574 1.00 70.88 71 ALA A CA 1
ATOM 534 C C . ALA A 1 71 ? 9.930 -12.415 -22.548 1.00 70.88 71 ALA A C 1
ATOM 536 O O . ALA A 1 71 ? 9.444 -13.170 -23.375 1.00 70.88 71 ALA A O 1
ATOM 537 N N . ASP A 1 72 ? 11.247 -12.234 -22.430 1.00 67.75 72 ASP A N 1
ATOM 538 C CA . ASP A 1 72 ? 12.255 -12.893 -23.280 1.00 67.75 72 ASP A CA 1
ATOM 539 C C . ASP A 1 72 ? 12.532 -14.360 -22.880 1.00 67.75 72 ASP A C 1
ATOM 541 O O . ASP A 1 72 ? 13.224 -15.096 -23.577 1.00 67.75 72 ASP A O 1
ATOM 545 N N . LYS A 1 73 ? 12.006 -14.801 -21.728 1.00 59.41 73 LYS A N 1
ATOM 546 C CA . LYS A 1 73 ? 12.163 -16.170 -21.202 1.00 59.41 73 LYS A CA 1
ATOM 547 C C . LYS A 1 73 ? 10.917 -17.051 -21.375 1.00 59.41 73 LYS A C 1
ATOM 549 O O . LYS A 1 73 ? 10.921 -18.172 -20.862 1.00 59.41 73 LYS A O 1
ATOM 554 N N . ALA A 1 74 ? 9.870 -16.546 -22.025 1.00 53.94 74 ALA A N 1
ATOM 555 C CA . ALA A 1 74 ? 8.608 -17.241 -22.290 1.00 53.94 74 ALA A CA 1
ATOM 556 C C . ALA A 1 74 ? 8.500 -17.619 -23.771 1.00 53.94 74 ALA A C 1
ATOM 558 O O . ALA A 1 74 ? 7.963 -18.715 -24.045 1.00 53.94 74 ALA A O 1
#